Protein AF-A0A2U3KVZ5-F1 (afdb_monomer_lite)

Structure (mmCIF, N/CA/C/O backbone):
data_AF-A0A2U3KVZ5-F1
#
_entry.id   AF-A0A2U3KVZ5-F1
#
loop_
_atom_site.group_PDB
_atom_site.id
_atom_site.type_symbol
_atom_site.label_atom_id
_atom_site.label_alt_id
_atom_site.label_comp_id
_atom_site.label_asym_id
_atom_site.label_entity_id
_atom_site.label_seq_id
_atom_site.pdbx_PDB_ins_code
_atom_site.Cartn_x
_atom_site.Cartn_y
_atom_site.Cartn_z
_atom_site.occupancy
_atom_site.B_iso_or_equiv
_atom_site.auth_seq_id
_atom_site.auth_comp_id
_atom_site.auth_asym_id
_atom_site.auth_atom_id
_atom_site.pdbx_PDB_model_num
ATOM 1 N N . MET A 1 1 ? -54.311 18.550 -17.513 1.00 62.31 1 MET A N 1
ATOM 2 C CA . MET A 1 1 ? -53.358 18.047 -16.488 1.00 62.31 1 MET A CA 1
ATOM 3 C C . MET A 1 1 ? -52.092 17.436 -17.085 1.00 62.31 1 MET A C 1
ATOM 5 O O . MET A 1 1 ? -51.021 17.667 -16.542 1.00 62.31 1 MET A O 1
ATOM 9 N N . THR A 1 2 ? -52.179 16.728 -18.211 1.00 74.38 2 THR A N 1
ATOM 10 C CA . THR A 1 2 ? -51.053 16.055 -18.888 1.00 74.38 2 THR A CA 1
ATOM 11 C C . THR A 1 2 ? -49.909 16.985 -19.322 1.00 74.38 2 THR A C 1
ATOM 13 O O . THR A 1 2 ? -48.750 16.636 -19.134 1.00 74.38 2 THR A O 1
ATOM 16 N N . GLN A 1 3 ? -50.198 18.202 -19.801 1.00 73.88 3 GLN A N 1
ATOM 17 C CA . GLN A 1 3 ? -49.157 19.173 -20.194 1.00 73.88 3 GLN A CA 1
ATOM 18 C C . GLN A 1 3 ? -48.267 19.643 -19.031 1.00 73.88 3 GLN A C 1
ATOM 20 O O . GLN A 1 3 ? -47.069 19.835 -19.217 1.00 73.88 3 GLN A O 1
ATOM 25 N N . ARG A 1 4 ? -48.824 19.805 -17.822 1.00 80.81 4 ARG A N 1
ATOM 26 C CA . ARG A 1 4 ? -48.052 20.237 -16.641 1.00 80.81 4 ARG A CA 1
ATOM 27 C C . ARG A 1 4 ? -47.124 19.129 -16.142 1.00 80.81 4 ARG A C 1
ATOM 29 O O . ARG A 1 4 ? -45.992 19.405 -15.770 1.00 80.81 4 ARG A O 1
ATOM 36 N N . LEU A 1 5 ? -47.584 17.880 -16.215 1.00 80.19 5 LEU A N 1
ATOM 37 C CA . LEU A 1 5 ? -46.776 16.692 -15.931 1.00 80.19 5 LEU A CA 1
ATOM 38 C C . LEU A 1 5 ? -45.605 16.551 -16.910 1.00 80.19 5 LEU A C 1
ATOM 40 O O . LEU A 1 5 ? -44.480 16.334 -16.474 1.00 80.19 5 LEU A O 1
ATOM 44 N N . PHE A 1 6 ? -45.847 16.752 -18.209 1.00 83.62 6 PHE A N 1
ATOM 45 C CA . PHE A 1 6 ? -44.787 16.739 -19.222 1.00 83.62 6 PHE A CA 1
ATOM 46 C C . PHE A 1 6 ? -43.748 17.843 -19.003 1.00 83.62 6 PHE A C 1
ATOM 48 O O . PHE A 1 6 ? -42.551 17.583 -19.099 1.00 83.62 6 PHE A O 1
ATOM 55 N N . ALA A 1 7 ? -44.189 19.055 -18.658 1.00 83.12 7 ALA A N 1
ATOM 56 C CA . ALA A 1 7 ? -43.283 20.157 -18.351 1.00 83.12 7 ALA A CA 1
ATOM 57 C C . ALA A 1 7 ? -42.427 19.865 -17.105 1.00 83.12 7 ALA A C 1
ATOM 59 O O . ALA A 1 7 ? -41.214 20.057 -17.140 1.00 83.12 7 ALA A O 1
ATOM 60 N N . CYS A 1 8 ? -43.024 19.331 -16.032 1.00 83.12 8 CYS A N 1
ATOM 61 C CA . CYS A 1 8 ? -42.275 18.913 -14.845 1.00 83.12 8 CYS A CA 1
ATOM 62 C C . CYS A 1 8 ? -41.257 17.811 -15.162 1.00 83.12 8 CYS A C 1
ATOM 64 O O . CYS A 1 8 ? -40.119 17.892 -14.707 1.00 83.12 8 CYS A O 1
ATOM 66 N N . LEU A 1 9 ? -41.635 16.813 -15.966 1.00 81.69 9 LEU A N 1
ATOM 67 C CA . LEU A 1 9 ? -40.744 15.717 -16.346 1.00 81.69 9 LEU A CA 1
ATOM 68 C C . LEU A 1 9 ? -39.548 16.214 -17.179 1.00 81.69 9 LEU A C 1
ATOM 70 O O . LEU A 1 9 ? -38.423 15.788 -16.939 1.00 81.69 9 LEU A O 1
ATOM 74 N N . LEU A 1 10 ? -39.768 17.159 -18.101 1.00 82.50 10 LEU A N 1
ATOM 75 C CA . LEU A 1 10 ? -38.701 17.774 -18.903 1.00 82.50 10 LEU A CA 1
ATOM 76 C C . LEU A 1 10 ? -37.719 18.586 -18.044 1.00 82.50 10 LEU A C 1
ATOM 78 O O . LEU A 1 10 ? -36.509 18.479 -18.238 1.00 82.50 10 LEU A O 1
ATOM 82 N N . VAL A 1 11 ? -38.217 19.340 -17.057 1.00 82.06 11 VAL A N 1
ATOM 83 C CA . VAL A 1 11 ? -37.366 20.080 -16.107 1.00 82.06 11 VAL A CA 1
ATOM 84 C C . VAL A 1 11 ? -36.552 19.115 -15.238 1.00 82.06 11 VAL A C 1
ATOM 86 O O . VAL A 1 11 ? -35.340 19.280 -15.116 1.00 82.06 11 VAL A O 1
ATOM 89 N N . LEU A 1 12 ? -37.168 18.054 -14.711 1.00 77.19 12 LEU A N 1
ATOM 90 C CA . LEU A 1 12 ? -36.473 17.014 -13.940 1.00 77.19 12 LEU A CA 1
ATOM 91 C C . LEU A 1 12 ? -35.396 16.291 -14.764 1.00 77.19 12 LEU A C 1
ATOM 93 O O . LEU A 1 12 ? -34.320 15.998 -14.245 1.00 77.19 12 LEU A O 1
ATOM 97 N N . SER A 1 13 ? -35.649 16.053 -16.054 1.00 74.94 13 SER A N 1
ATOM 98 C CA . SER A 1 13 ? -34.690 15.390 -16.943 1.00 74.94 13 SER A CA 1
ATOM 99 C C . SER A 1 13 ? -33.430 16.231 -17.187 1.00 74.94 13 SER A C 1
ATOM 101 O O . SER A 1 13 ? -32.349 15.671 -17.358 1.00 74.94 13 SER A O 1
ATOM 103 N N . SER A 1 14 ? -33.537 17.565 -17.147 1.00 70.31 14 SER A N 1
ATOM 104 C CA . SER A 1 14 ? -32.385 18.467 -17.306 1.00 70.31 14 SER A CA 1
ATOM 105 C C . SER A 1 14 ? -31.421 18.447 -16.109 1.00 70.31 14 SER A C 1
ATOM 107 O O . SER A 1 14 ? -30.218 18.636 -16.284 1.00 70.31 14 SER A O 1
ATOM 109 N N . CYS A 1 15 ? -31.909 18.105 -14.910 1.00 67.31 15 CYS A N 1
ATOM 110 C CA . CYS A 1 15 ? -31.081 17.955 -13.710 1.00 67.31 15 CYS A CA 1
ATOM 111 C C . CYS A 1 15 ? -30.159 16.719 -13.759 1.00 67.31 15 CYS A C 1
ATOM 113 O O . CYS A 1 15 ? -29.135 16.694 -13.079 1.00 67.31 15 CYS A O 1
ATOM 115 N N . ILE A 1 16 ? -30.477 15.703 -14.573 1.00 65.69 16 ILE A N 1
ATOM 116 C CA . ILE A 1 16 ? -29.668 14.474 -14.703 1.00 65.69 16 ILE A CA 1
ATOM 117 C C . ILE A 1 16 ? -28.387 14.739 -15.512 1.00 65.69 16 ILE A C 1
ATOM 119 O O . ILE A 1 16 ? -27.340 14.160 -15.231 1.00 65.69 16 ILE A O 1
ATOM 123 N N . CYS A 1 17 ? -28.425 15.665 -16.473 1.00 61.81 17 CYS A N 1
ATOM 124 C CA . CYS A 1 17 ? -27.265 16.021 -17.297 1.00 61.81 17 CYS A CA 1
ATOM 125 C C . CYS A 1 17 ? -26.226 16.893 -16.566 1.00 61.81 17 CYS A C 1
ATOM 127 O O . CYS A 1 17 ? -25.140 17.112 -17.096 1.00 61.81 17 CYS A O 1
ATOM 129 N N . ALA A 1 18 ? -26.533 17.362 -15.353 1.00 63.78 18 ALA A N 1
ATOM 130 C CA . ALA A 1 18 ? -25.622 18.129 -14.505 1.00 63.78 18 ALA A CA 1
ATOM 131 C C . ALA A 1 18 ? -24.816 17.252 -13.526 1.00 63.78 18 ALA A C 1
ATOM 133 O O . ALA A 1 18 ? -24.179 17.776 -12.611 1.00 63.78 18 ALA A O 1
ATOM 134 N N . GLN A 1 19 ? -24.830 15.923 -13.691 1.00 67.81 19 GLN A N 1
ATOM 135 C CA . GLN A 1 19 ? -23.968 15.038 -12.911 1.00 67.81 19 GLN A CA 1
ATOM 136 C C . GLN A 1 19 ? -22.500 15.394 -13.176 1.00 67.81 19 GLN A C 1
ATOM 138 O O . GLN A 1 19 ? -21.972 15.183 -14.268 1.00 67.81 19 GLN A O 1
ATOM 143 N N . HIS A 1 20 ? -21.846 15.968 -12.166 1.00 63.62 20 HIS A N 1
ATOM 144 C CA . HIS A 1 20 ? -20.415 16.244 -12.181 1.00 63.62 20 HIS A CA 1
ATOM 145 C C . HIS A 1 20 ? -19.669 14.949 -12.523 1.00 63.62 20 HIS A C 1
ATOM 147 O O . HIS A 1 20 ? -19.820 13.947 -11.821 1.00 63.62 20 HIS A O 1
ATOM 153 N N . ARG A 1 21 ? -18.889 14.945 -13.614 1.00 59.88 21 ARG A N 1
ATOM 154 C CA . ARG A 1 21 ? -18.043 13.794 -13.943 1.00 59.88 21 ARG A CA 1
ATOM 155 C C . ARG A 1 21 ? -17.101 13.558 -12.771 1.00 59.88 21 ARG A C 1
ATOM 157 O O . ARG A 1 21 ? -16.255 14.398 -12.485 1.00 59.88 21 ARG A O 1
ATOM 164 N N . VAL A 1 22 ? -17.260 12.414 -12.111 1.00 60.25 22 VAL A N 1
ATOM 165 C CA . VAL A 1 22 ? -16.329 11.959 -11.082 1.00 60.25 22 VAL A CA 1
ATOM 166 C C . VAL A 1 22 ? -14.958 11.843 -11.738 1.00 60.25 22 VAL A C 1
ATOM 168 O O . VAL A 1 22 ? -14.825 11.215 -12.791 1.00 60.25 22 VAL A O 1
ATOM 171 N N . ASP A 1 23 ? -13.957 12.488 -11.142 1.00 60.22 23 ASP A N 1
ATOM 172 C CA . ASP A 1 23 ? -12.580 12.398 -11.611 1.00 60.22 23 ASP A CA 1
ATOM 173 C C . ASP A 1 23 ? -12.194 10.919 -11.766 1.00 60.22 23 ASP A C 1
ATOM 175 O O . ASP A 1 23 ? -12.410 10.111 -10.863 1.00 60.22 23 ASP A O 1
ATOM 179 N N . SER A 1 24 ? -11.614 10.550 -12.908 1.00 54.16 24 SER A N 1
ATOM 180 C CA . SER A 1 24 ? -11.102 9.198 -13.150 1.00 54.16 24 SER A CA 1
ATOM 181 C C . SER A 1 24 ? -10.089 8.740 -12.094 1.00 54.16 24 SER A C 1
ATOM 183 O O . SER A 1 24 ? -9.920 7.546 -11.873 1.00 54.16 24 SER A O 1
ATOM 185 N N . GLN A 1 25 ? -9.460 9.674 -11.378 1.00 51.06 25 GLN A N 1
ATOM 186 C CA . GLN A 1 25 ? -8.591 9.376 -10.241 1.00 51.06 25 GLN A CA 1
ATOM 187 C C . GLN A 1 25 ? -9.350 8.806 -9.028 1.00 51.06 25 GLN A C 1
ATOM 189 O O . GLN A 1 25 ? -8.735 8.170 -8.169 1.00 51.06 25 GLN A O 1
ATOM 194 N N . ASN A 1 26 ? -10.675 8.969 -8.971 1.00 59.31 26 ASN A N 1
ATOM 195 C CA . ASN A 1 26 ? -11.568 8.289 -8.029 1.00 59.31 26 ASN A CA 1
ATOM 196 C C . ASN A 1 26 ? -12.096 6.937 -8.555 1.00 59.31 26 ASN A C 1
ATOM 198 O O . ASN A 1 26 ? -12.828 6.271 -7.831 1.00 59.31 26 ASN A O 1
ATOM 202 N N . LEU A 1 27 ? -11.735 6.501 -9.775 1.00 71.31 27 LEU A N 1
ATOM 203 C CA . LEU A 1 27 ? -12.053 5.148 -10.271 1.00 71.31 27 LEU A CA 1
ATOM 204 C C . LEU A 1 27 ? -11.051 4.091 -9.800 1.00 71.31 27 LEU A C 1
ATOM 206 O O . LEU A 1 27 ? -11.375 2.904 -9.777 1.00 71.31 27 LEU A O 1
ATOM 210 N N . TYR A 1 28 ? -9.824 4.501 -9.478 1.00 88.19 28 TYR A N 1
ATOM 211 C CA . TYR A 1 28 ? -8.769 3.563 -9.121 1.00 88.19 28 TYR A CA 1
ATOM 212 C C . TYR A 1 28 ? -9.074 2.856 -7.809 1.00 88.19 28 TYR A C 1
ATOM 214 O O . TYR A 1 28 ? -9.569 3.454 -6.853 1.00 88.19 28 TYR A O 1
ATOM 222 N N . GLN A 1 29 ? -8.730 1.576 -7.770 1.00 92.06 29 GLN A N 1
ATOM 223 C CA . GLN A 1 29 ? -8.823 0.767 -6.573 1.00 92.06 29 GLN A CA 1
ATOM 224 C C . GLN A 1 29 ? -7.718 1.187 -5.613 1.00 92.06 29 GLN A C 1
ATOM 226 O O . GLN A 1 29 ? -6.559 1.350 -6.009 1.00 92.06 29 GLN A O 1
ATOM 231 N N . ARG A 1 30 ? -8.090 1.381 -4.348 1.00 93.81 30 ARG A N 1
ATOM 232 C CA . ARG A 1 30 ? -7.172 1.844 -3.312 1.00 93.81 30 ARG A CA 1
ATOM 233 C C . ARG A 1 30 ? -7.307 0.987 -2.074 1.00 93.81 30 ARG A C 1
ATOM 235 O O . ARG A 1 30 ? -8.415 0.786 -1.574 1.00 93.81 30 ARG A O 1
ATOM 242 N N . ILE A 1 31 ? -6.174 0.521 -1.575 1.00 95.75 31 ILE A N 1
ATOM 243 C CA . ILE A 1 31 ? -6.109 -0.220 -0.322 1.00 95.75 31 ILE A CA 1
ATOM 244 C C . ILE A 1 31 ? -5.165 0.472 0.649 1.00 95.75 31 ILE A C 1
ATOM 246 O O . ILE A 1 31 ? -4.198 1.110 0.235 1.00 95.75 31 ILE A O 1
ATOM 250 N N . ILE A 1 32 ? -5.457 0.333 1.934 1.00 95.38 32 ILE A N 1
ATOM 251 C CA . ILE A 1 32 ? -4.654 0.830 3.041 1.00 95.38 32 ILE A CA 1
ATOM 252 C C . ILE A 1 32 ? -4.199 -0.375 3.861 1.00 95.38 32 ILE A C 1
ATOM 254 O O . ILE A 1 32 ? -5.007 -1.238 4.205 1.00 95.38 32 ILE A O 1
ATOM 258 N N . CYS A 1 33 ? -2.910 -0.443 4.171 1.00 94.69 33 CYS A N 1
ATOM 259 C CA . CYS A 1 33 ? -2.339 -1.489 5.016 1.00 94.69 33 CYS A CA 1
ATOM 260 C C . CYS A 1 33 ? -1.059 -1.004 5.699 1.00 94.69 33 CYS A C 1
ATOM 262 O O . CYS A 1 33 ? -0.383 -0.099 5.204 1.00 94.69 33 CYS A O 1
ATOM 264 N N . VAL A 1 34 ? -0.713 -1.639 6.818 1.00 93.00 34 VAL A N 1
ATOM 265 C CA . VAL A 1 34 ? 0.605 -1.499 7.445 1.00 93.00 34 VAL A CA 1
ATOM 266 C C . VAL A 1 34 ? 1.483 -2.636 6.943 1.00 93.00 34 VAL A C 1
ATOM 268 O O . VAL A 1 34 ? 1.086 -3.798 7.009 1.00 93.00 34 VAL A O 1
ATOM 271 N N . VAL A 1 35 ? 2.649 -2.305 6.396 1.00 94.75 35 VAL A N 1
ATOM 272 C CA . VAL A 1 35 ? 3.579 -3.281 5.808 1.00 94.75 35 VAL A CA 1
ATOM 273 C C . VAL A 1 35 ? 5.003 -2.995 6.276 1.00 94.75 35 VAL A C 1
ATOM 275 O O . VAL A 1 35 ? 5.320 -1.841 6.588 1.00 94.75 35 VAL A O 1
ATOM 278 N N . PRO A 1 36 ? 5.882 -4.007 6.317 1.00 95.06 36 PRO A N 1
ATOM 279 C CA . PRO A 1 36 ? 7.274 -3.780 6.652 1.00 95.06 36 PRO A CA 1
ATOM 280 C C . PRO A 1 36 ? 7.984 -2.983 5.553 1.00 95.06 36 PRO A C 1
ATOM 282 O O . PRO A 1 36 ? 7.675 -3.073 4.356 1.00 95.06 36 PRO A O 1
ATOM 285 N N . MET A 1 37 ? 8.972 -2.209 5.981 1.00 96.25 37 MET A N 1
ATOM 286 C CA . MET A 1 37 ? 9.968 -1.590 5.125 1.00 96.25 37 MET A CA 1
ATOM 287 C C . MET A 1 37 ? 11.016 -2.642 4.764 1.00 96.25 37 MET A C 1
ATOM 289 O O . MET A 1 37 ? 11.572 -3.314 5.628 1.00 96.25 37 MET A O 1
ATOM 293 N N . VAL A 1 38 ? 11.298 -2.774 3.475 1.00 96.50 38 VAL A N 1
ATOM 294 C CA . VAL A 1 38 ? 12.274 -3.708 2.909 1.00 96.50 38 VAL A CA 1
ATOM 295 C C . VAL A 1 38 ? 13.316 -2.952 2.095 1.00 96.50 38 VAL A C 1
ATOM 297 O O . VAL A 1 38 ? 13.137 -1.775 1.781 1.00 96.50 38 VAL A O 1
ATOM 300 N N . GLY A 1 39 ? 14.377 -3.654 1.712 1.00 95.88 39 GLY A N 1
ATOM 301 C CA . GLY A 1 39 ? 15.482 -3.109 0.934 1.00 95.88 39 GLY A CA 1
ATOM 302 C C . GLY A 1 39 ? 16.631 -2.612 1.810 1.00 95.88 39 GLY A C 1
ATOM 303 O O . GLY A 1 39 ? 16.446 -2.176 2.947 1.00 95.88 39 GLY A O 1
ATOM 304 N N . SER A 1 40 ? 17.837 -2.698 1.265 1.00 94.50 40 SER A N 1
ATOM 305 C CA . SER A 1 40 ? 19.105 -2.354 1.917 1.00 94.50 40 SER A CA 1
ATOM 306 C C . SER A 1 40 ? 19.398 -0.851 1.962 1.00 94.50 40 SER A C 1
ATOM 308 O O . SER A 1 40 ? 20.306 -0.428 2.673 1.00 94.50 40 SER A O 1
ATOM 310 N N . GLY A 1 41 ? 18.650 -0.033 1.215 1.00 93.56 41 GLY A N 1
ATOM 311 C CA . GLY A 1 41 ? 18.898 1.408 1.098 1.00 93.56 41 GLY A CA 1
ATOM 312 C C . GLY A 1 41 ? 19.973 1.771 0.070 1.00 93.56 41 GLY A C 1
ATOM 313 O O . GLY A 1 41 ? 20.396 2.923 0.010 1.00 93.56 41 GLY A O 1
ATOM 314 N N . THR A 1 42 ? 20.412 0.814 -0.749 1.00 95.38 42 THR A N 1
ATOM 315 C CA . THR A 1 42 ? 21.366 1.059 -1.839 1.00 95.38 42 THR A CA 1
ATOM 316 C C . THR A 1 42 ? 20.646 1.544 -3.103 1.00 95.38 42 THR A C 1
ATOM 318 O O . THR A 1 42 ? 19.444 1.322 -3.244 1.00 95.38 42 THR A O 1
ATOM 321 N N . PRO A 1 43 ? 21.338 2.166 -4.078 1.00 91.94 43 PRO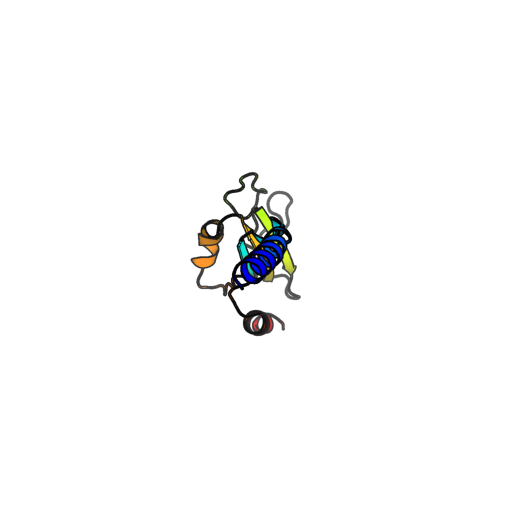 A N 1
ATOM 322 C CA . PRO A 1 43 ? 20.692 2.603 -5.320 1.00 91.94 43 PRO A CA 1
ATOM 323 C C . PRO A 1 43 ? 20.020 1.471 -6.113 1.00 91.94 43 PRO A C 1
ATOM 325 O O . PRO A 1 43 ? 19.012 1.696 -6.777 1.00 91.94 43 PRO A O 1
ATOM 328 N N . SER A 1 44 ? 20.564 0.253 -6.045 1.00 93.44 44 SER A N 1
ATOM 329 C CA . SER A 1 44 ? 19.987 -0.936 -6.684 1.00 93.44 44 SER A CA 1
ATOM 330 C C . SER A 1 44 ? 18.843 -1.566 -5.884 1.00 93.44 44 SER A C 1
ATOM 332 O O . SER A 1 44 ? 18.029 -2.290 -6.457 1.00 93.44 44 SER A O 1
ATOM 334 N N . ASP A 1 45 ? 18.775 -1.298 -4.579 1.00 94.44 45 ASP A N 1
ATOM 335 C CA . ASP A 1 45 ? 17.803 -1.869 -3.647 1.00 94.44 45 ASP A CA 1
ATOM 336 C C . ASP A 1 45 ? 17.423 -0.838 -2.560 1.00 94.44 45 ASP A C 1
ATOM 338 O O . ASP A 1 45 ? 17.907 -0.890 -1.422 1.00 94.44 45 ASP A O 1
ATOM 342 N N . PRO A 1 46 ? 16.609 0.168 -2.925 1.00 94.94 46 PRO A N 1
ATOM 343 C CA . PRO A 1 46 ? 16.253 1.263 -2.041 1.00 94.94 46 PRO A CA 1
ATOM 344 C C . PRO A 1 46 ? 15.300 0.791 -0.948 1.00 94.94 46 PRO A C 1
ATOM 346 O O . PRO A 1 46 ? 14.487 -0.115 -1.145 1.00 94.94 46 PRO A O 1
ATOM 349 N N . LYS A 1 47 ? 15.351 1.474 0.196 1.00 95.81 47 LYS A N 1
ATOM 350 C CA . LYS A 1 47 ? 14.423 1.218 1.293 1.00 95.81 47 LYS A CA 1
ATOM 351 C C . LYS A 1 47 ? 13.013 1.658 0.887 1.00 95.81 47 LYS A C 1
ATOM 353 O O . LYS A 1 47 ? 12.809 2.808 0.500 1.00 95.81 47 LYS A O 1
ATOM 358 N N . ARG A 1 48 ? 12.044 0.746 0.952 1.00 95.38 48 ARG A N 1
ATOM 359 C CA . ARG A 1 48 ? 10.667 0.949 0.469 1.00 95.38 48 ARG A CA 1
ATOM 360 C C . ARG A 1 48 ? 9.678 0.033 1.193 1.00 95.38 48 ARG A C 1
ATOM 362 O O . ARG A 1 48 ? 10.098 -0.984 1.733 1.00 95.38 48 ARG A O 1
ATOM 369 N N . PRO A 1 49 ? 8.368 0.307 1.151 1.00 96.62 49 PRO A N 1
ATOM 370 C CA . PRO A 1 49 ? 7.374 -0.668 1.592 1.00 96.62 49 PRO A CA 1
ATOM 371 C C . PRO A 1 49 ? 7.452 -1.984 0.798 1.00 96.62 49 PRO A C 1
ATOM 373 O O . PRO A 1 49 ? 7.668 -1.955 -0.416 1.00 96.62 49 PRO A O 1
ATOM 376 N N . GLN A 1 50 ? 7.227 -3.130 1.452 1.00 96.25 50 GLN A N 1
ATOM 377 C CA . GLN A 1 50 ? 7.378 -4.481 0.875 1.00 96.25 50 G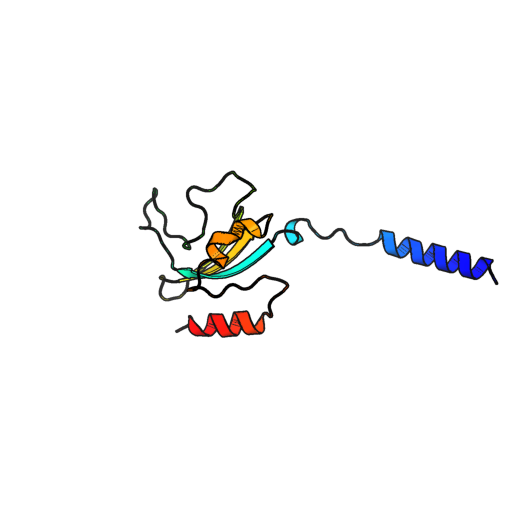LN A CA 1
ATOM 378 C C . GLN A 1 50 ? 6.765 -4.653 -0.525 1.00 96.25 50 GLN A C 1
ATOM 380 O O . GLN A 1 50 ? 7.416 -5.178 -1.432 1.00 96.25 50 GLN A O 1
ATOM 385 N N . TYR A 1 51 ? 5.540 -4.159 -0.714 1.00 96.12 51 TYR A N 1
ATOM 386 C CA . TYR A 1 51 ? 4.772 -4.305 -1.955 1.00 96.12 51 TYR A CA 1
ATOM 387 C C . TYR A 1 51 ? 4.891 -3.116 -2.916 1.00 96.12 51 TYR A C 1
ATOM 389 O O . TYR A 1 51 ? 4.274 -3.120 -3.980 1.00 96.12 51 TYR A O 1
ATOM 397 N N . ALA A 1 52 ? 5.687 -2.098 -2.578 1.00 95.00 52 ALA A N 1
ATOM 398 C CA . ALA A 1 52 ? 5.957 -1.002 -3.499 1.00 95.00 52 ALA A CA 1
ATOM 399 C C . ALA A 1 52 ? 6.740 -1.526 -4.720 1.00 95.00 52 ALA A C 1
ATOM 401 O O . ALA A 1 52 ? 7.743 -2.215 -4.534 1.00 95.00 52 ALA A O 1
ATOM 402 N N . PRO A 1 53 ? 6.325 -1.219 -5.959 1.00 92.44 53 PRO A N 1
ATOM 403 C CA . PRO A 1 53 ? 6.961 -1.765 -7.153 1.00 92.44 53 PRO A CA 1
ATOM 404 C C . PRO A 1 53 ? 8.427 -1.323 -7.263 1.00 92.44 53 PRO A C 1
ATOM 406 O O . PRO A 1 53 ? 8.725 -0.128 -7.276 1.00 92.44 53 PRO A O 1
ATOM 409 N N . TRP A 1 54 ? 9.338 -2.293 -7.378 1.00 90.69 54 TRP A N 1
ATOM 410 C CA . TRP A 1 54 ? 10.750 -2.059 -7.672 1.00 90.69 54 TRP A CA 1
ATOM 411 C C . TRP A 1 54 ? 11.309 -3.153 -8.599 1.00 90.69 54 TRP A C 1
ATOM 413 O O . TRP A 1 54 ? 11.149 -4.333 -8.281 1.00 90.69 54 TRP A O 1
ATOM 423 N N . PRO A 1 55 ? 11.971 -2.795 -9.715 1.00 90.56 55 PRO A N 1
ATOM 424 C CA . PRO A 1 55 ? 12.086 -1.438 -10.257 1.00 90.56 55 PRO A CA 1
ATOM 425 C C . PRO A 1 55 ? 10.700 -0.839 -10.582 1.00 90.56 55 PRO A C 1
ATOM 427 O O . PRO A 1 55 ? 9.723 -1.588 -10.678 1.00 90.56 55 PRO A O 1
ATOM 430 N N . PRO A 1 56 ? 10.574 0.494 -10.727 1.00 84.75 56 PRO A N 1
ATOM 431 C CA . PRO A 1 56 ? 9.295 1.123 -11.039 1.00 84.75 56 PRO A CA 1
ATOM 432 C C . PRO A 1 56 ? 8.657 0.477 -12.275 1.00 84.75 56 PRO A C 1
ATOM 434 O O . PRO A 1 56 ? 9.240 0.460 -13.363 1.00 84.75 56 PRO A O 1
ATOM 437 N N . SER A 1 57 ? 7.465 -0.092 -12.099 1.00 82.31 57 SER A N 1
ATOM 438 C CA . SER A 1 57 ? 6.752 -0.763 -13.183 1.00 82.31 57 SER A CA 1
ATOM 439 C C . SER A 1 57 ? 6.237 0.264 -14.189 1.00 82.31 57 SER A C 1
ATOM 441 O O . SER A 1 57 ? 5.619 1.258 -13.815 1.00 82.31 57 SER A O 1
ATOM 443 N N . ARG A 1 58 ? 6.436 -0.001 -15.485 1.00 83.94 58 ARG A N 1
ATOM 444 C CA . ARG A 1 58 ? 5.778 0.749 -16.573 1.00 83.94 58 ARG A CA 1
ATOM 445 C C . ARG A 1 58 ? 4.414 0.162 -16.951 1.00 83.94 58 ARG A C 1
ATOM 447 O O . ARG A 1 58 ? 3.703 0.735 -17.772 1.00 83.94 58 ARG A O 1
ATOM 454 N N . SER A 1 59 ? 4.061 -0.997 -16.392 1.00 85.69 59 SER A N 1
ATOM 455 C CA . SER A 1 59 ? 2.795 -1.670 -16.670 1.00 85.69 59 SER A CA 1
ATOM 456 C C . SER A 1 59 ? 1.663 -1.052 -15.859 1.00 85.69 59 SER A C 1
ATOM 458 O O . SER A 1 59 ? 1.785 -0.871 -14.649 1.00 85.69 59 SER A O 1
ATOM 460 N N . ARG A 1 60 ? 0.526 -0.806 -16.516 1.00 86.06 60 ARG A N 1
ATOM 461 C CA . ARG A 1 60 ? -0.697 -0.315 -15.861 1.00 86.06 60 ARG A CA 1
ATOM 462 C C . ARG A 1 60 ? -1.488 -1.414 -15.140 1.00 86.06 60 ARG A C 1
ATOM 464 O O . ARG A 1 60 ? -2.434 -1.090 -14.436 1.00 86.06 60 ARG A O 1
ATOM 471 N N . ALA A 1 61 ? -1.113 -2.684 -15.316 1.00 89.44 61 ALA A N 1
ATOM 472 C CA . ALA A 1 61 ? -1.818 -3.830 -14.733 1.00 89.44 61 ALA A CA 1
ATOM 473 C C . ALA A 1 61 ? -1.466 -4.090 -13.254 1.00 89.44 61 ALA A C 1
ATOM 475 O O . ALA A 1 61 ? -2.148 -4.862 -12.589 1.00 89.44 61 ALA A O 1
ATOM 476 N N . GLY A 1 62 ? -0.381 -3.495 -12.750 1.00 92.69 62 GLY A N 1
ATOM 477 C CA . GLY A 1 62 ? 0.064 -3.651 -11.364 1.00 92.69 62 GLY A CA 1
ATOM 478 C C . GLY A 1 62 ? -0.312 -2.466 -10.477 1.00 92.69 62 GLY A C 1
ATOM 479 O O . GLY A 1 62 ? -1.144 -1.630 -10.825 1.00 92.69 62 GLY A O 1
ATOM 480 N N . ILE A 1 63 ? 0.358 -2.373 -9.330 1.00 94.69 63 ILE A N 1
ATOM 481 C CA . ILE A 1 63 ? 0.330 -1.178 -8.483 1.00 94.69 63 ILE A CA 1
ATOM 482 C C . ILE A 1 63 ? 0.995 -0.036 -9.259 1.00 94.69 63 ILE A C 1
ATOM 484 O O . ILE A 1 63 ? 2.168 -0.131 -9.621 1.00 94.69 63 ILE A O 1
ATOM 488 N N . ILE A 1 64 ? 0.237 1.028 -9.529 1.00 93.12 64 ILE A N 1
ATOM 489 C CA . ILE A 1 64 ? 0.678 2.160 -10.361 1.00 93.12 64 ILE A CA 1
ATOM 490 C C . ILE A 1 64 ? 1.160 3.350 -9.533 1.00 93.12 64 ILE A C 1
ATOM 492 O O . ILE A 1 64 ? 1.900 4.189 -10.039 1.00 93.12 64 ILE A O 1
ATOM 496 N N . ALA A 1 65 ? 0.737 3.436 -8.274 1.00 92.25 65 ALA A N 1
ATOM 497 C CA . ALA A 1 65 ? 1.169 4.470 -7.348 1.00 92.25 65 ALA A CA 1
ATOM 498 C C . ALA A 1 65 ? 1.033 3.986 -5.903 1.00 92.25 65 ALA A C 1
ATOM 500 O O . ALA A 1 65 ? 0.246 3.086 -5.598 1.00 92.25 65 ALA A O 1
ATOM 501 N N . PHE A 1 66 ? 1.804 4.606 -5.018 1.00 94.56 66 PHE A N 1
ATOM 502 C CA . PHE A 1 66 ? 1.676 4.430 -3.582 1.00 94.56 66 PHE A CA 1
ATOM 503 C C . PHE A 1 66 ? 2.091 5.708 -2.857 1.00 94.56 66 PHE A C 1
ATOM 505 O O . PHE A 1 66 ? 2.944 6.455 -3.339 1.00 94.56 66 PHE A O 1
ATOM 512 N N . SER A 1 67 ? 1.509 5.941 -1.690 1.00 95.25 67 SER A N 1
ATOM 513 C CA . SER A 1 67 ? 1.983 6.918 -0.712 1.00 95.25 67 SER A CA 1
ATOM 514 C C . SER A 1 67 ? 2.174 6.201 0.616 1.00 95.25 67 SER A C 1
ATOM 516 O O . SER A 1 67 ? 1.444 5.258 0.925 1.00 95.25 67 SER A O 1
ATOM 518 N N . HIS A 1 68 ? 3.185 6.596 1.386 1.00 95.38 68 HIS A N 1
ATOM 519 C CA . HIS A 1 68 ? 3.437 5.967 2.674 1.00 95.38 68 HIS A CA 1
ATOM 520 C C . HIS A 1 68 ? 3.917 6.962 3.718 1.00 95.38 68 HIS A C 1
ATOM 522 O O . HIS A 1 68 ? 4.579 7.946 3.392 1.00 95.38 68 HIS A O 1
ATOM 528 N N . GLN A 1 69 ? 3.602 6.648 4.970 1.00 93.38 69 GLN A N 1
ATOM 529 C CA . GLN A 1 69 ? 4.162 7.275 6.155 1.00 93.38 69 GLN A CA 1
ATOM 530 C C . GLN A 1 69 ? 4.910 6.195 6.933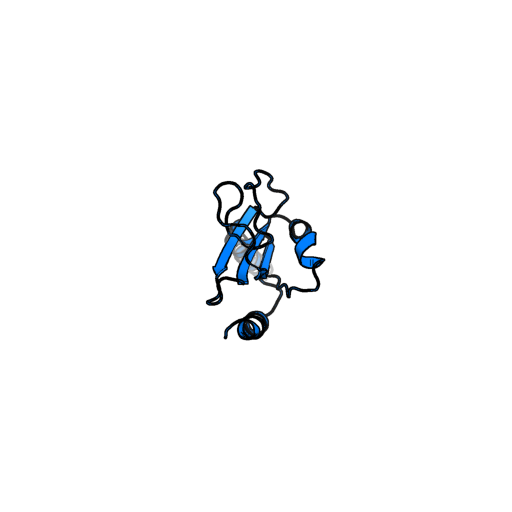 1.00 93.38 69 GLN A C 1
ATOM 532 O O . GLN A 1 69 ? 4.320 5.187 7.327 1.00 93.38 69 GLN A O 1
ATOM 537 N N . VAL A 1 70 ? 6.213 6.389 7.120 1.00 92.62 70 VAL A N 1
ATOM 538 C CA . VAL A 1 70 ? 7.047 5.474 7.907 1.00 92.62 70 VAL A CA 1
ATOM 539 C C . VAL A 1 70 ? 6.727 5.670 9.391 1.00 92.62 70 VAL A C 1
ATOM 541 O O . VAL A 1 70 ? 6.499 6.802 9.822 1.00 92.62 70 VAL A O 1
ATOM 544 N N . SER A 1 71 ? 6.675 4.570 10.140 1.00 88.12 71 SER A N 1
ATOM 545 C CA . SER A 1 71 ? 6.549 4.578 11.600 1.00 88.12 71 SER A CA 1
ATOM 546 C C . SER A 1 71 ? 7.854 5.034 12.265 1.00 88.12 71 SER A C 1
ATOM 548 O O . SER A 1 71 ? 8.922 4.999 11.650 1.00 88.12 71 SER A O 1
ATOM 550 N N . ASP A 1 72 ? 7.787 5.426 13.535 1.00 87.12 72 ASP A N 1
ATOM 551 C CA . ASP A 1 72 ? 8.940 5.904 14.308 1.00 87.12 72 ASP A CA 1
ATOM 552 C C . ASP A 1 72 ? 10.026 4.825 14.483 1.00 87.12 72 ASP A C 1
ATOM 554 O O . ASP A 1 72 ? 11.209 5.142 14.608 1.00 87.12 72 ASP A O 1
ATOM 558 N N . ASP A 1 73 ? 9.651 3.540 14.423 1.00 86.31 73 ASP A N 1
ATOM 559 C CA . ASP A 1 73 ? 10.586 2.405 14.452 1.00 86.31 73 ASP A CA 1
ATOM 560 C C . ASP A 1 73 ? 11.435 2.277 13.168 1.00 86.31 73 ASP A C 1
ATOM 562 O O . ASP A 1 73 ? 12.444 1.562 13.130 1.00 86.31 73 ASP A O 1
ATOM 566 N N . GLY A 1 74 ? 11.024 2.946 12.087 1.00 88.56 74 GLY A N 1
ATOM 567 C CA . GLY A 1 74 ? 11.627 2.835 10.764 1.00 88.56 74 GLY A CA 1
ATOM 568 C C . GLY A 1 74 ? 11.521 1.445 10.119 1.00 88.56 74 GLY A C 1
ATOM 569 O O . GLY A 1 74 ? 12.128 1.239 9.060 1.00 88.56 74 GLY A O 1
ATOM 570 N N . GLN A 1 75 ? 10.810 0.497 10.738 1.00 90.81 75 GLN A N 1
ATOM 571 C CA . GLN A 1 75 ? 10.642 -0.888 10.286 1.00 90.81 75 GLN A CA 1
ATOM 572 C C . GLN A 1 75 ? 9.314 -1.100 9.570 1.00 90.81 75 GLN A C 1
ATOM 574 O O . GLN A 1 75 ? 9.233 -1.972 8.712 1.00 90.81 75 GLN A O 1
ATOM 579 N N . HIS A 1 76 ? 8.295 -0.298 9.875 1.00 91.44 76 HIS A N 1
ATOM 580 C CA . HIS A 1 76 ? 6.976 -0.399 9.258 1.00 91.44 76 HIS A CA 1
ATOM 581 C C . HIS A 1 76 ? 6.559 0.913 8.601 1.00 91.44 76 HIS A C 1
ATOM 583 O O . HIS A 1 76 ? 7.073 1.990 8.908 1.00 91.44 76 HIS A O 1
ATOM 589 N N . ALA A 1 77 ? 5.595 0.826 7.692 1.00 93.62 77 ALA A N 1
ATOM 590 C CA . ALA A 1 77 ? 4.932 1.989 7.133 1.00 93.62 77 ALA A CA 1
ATOM 591 C C . ALA A 1 77 ? 3.434 1.744 6.972 1.00 93.62 77 ALA A C 1
ATOM 593 O O . ALA A 1 77 ? 3.009 0.657 6.573 1.00 93.62 77 ALA A O 1
ATOM 594 N N . LEU A 1 78 ? 2.648 2.788 7.227 1.00 92.75 78 LEU A N 1
ATOM 595 C CA . LEU A 1 78 ? 1.276 2.881 6.749 1.00 92.75 78 LEU A CA 1
ATOM 596 C C . LEU A 1 78 ? 1.320 3.261 5.272 1.00 92.75 78 LEU A C 1
ATOM 598 O O . LEU A 1 78 ? 1.945 4.260 4.914 1.00 92.75 78 LEU A O 1
ATOM 602 N N . VAL A 1 79 ? 0.651 2.487 4.424 1.00 95.88 79 VAL A N 1
ATOM 603 C CA . VAL A 1 79 ? 0.723 2.659 2.971 1.00 95.88 79 VAL A CA 1
ATOM 604 C C . VAL A 1 79 ? -0.666 2.676 2.360 1.00 95.88 79 VAL A C 1
ATOM 606 O O . VAL A 1 79 ? -1.490 1.816 2.666 1.00 95.88 79 VAL A O 1
ATOM 609 N N . GLU A 1 80 ? -0.897 3.624 1.454 1.00 95.75 80 GLU A N 1
ATOM 610 C CA . GLU A 1 80 ? -2.002 3.591 0.498 1.00 95.75 80 GLU A CA 1
ATOM 611 C C . GLU A 1 80 ? -1.454 3.117 -0.854 1.00 95.75 80 GLU A C 1
ATOM 613 O O . GLU A 1 80 ? -0.626 3.794 -1.466 1.00 95.75 80 GLU A O 1
ATOM 618 N N . PHE A 1 81 ? -1.909 1.954 -1.326 1.00 96.38 81 PHE A N 1
ATOM 619 C CA . PHE A 1 81 ? -1.584 1.437 -2.657 1.00 96.38 81 PHE A CA 1
ATOM 620 C C . PHE A 1 81 ? -2.720 1.711 -3.637 1.00 96.38 81 PHE A C 1
ATOM 622 O O . PHE A 1 81 ? -3.893 1.586 -3.288 1.00 96.38 81 PHE A O 1
ATOM 629 N N . ILE A 1 82 ? -2.363 2.049 -4.877 1.00 94.31 82 ILE A N 1
ATOM 630 C CA . ILE A 1 82 ? -3.298 2.464 -5.924 1.00 94.31 82 ILE A CA 1
ATOM 631 C C . ILE A 1 82 ? -3.069 1.606 -7.172 1.00 94.31 82 ILE A C 1
ATOM 633 O O . ILE A 1 82 ? -1.938 1.470 -7.646 1.00 94.31 82 ILE A O 1
ATOM 637 N N . ALA A 1 83 ? -4.149 1.054 -7.722 1.00 94.12 83 ALA A N 1
ATOM 638 C CA . ALA A 1 83 ? -4.143 0.253 -8.944 1.00 94.12 83 ALA A CA 1
ATOM 639 C C . ALA A 1 83 ? -5.398 0.511 -9.788 1.00 94.12 83 ALA A C 1
ATOM 641 O O . ALA A 1 83 ? -6.414 0.987 -9.281 1.00 94.12 83 ALA A O 1
ATOM 642 N N . LEU A 1 84 ? -5.338 0.176 -11.081 1.00 91.62 84 LEU A N 1
ATOM 643 C CA . LEU A 1 84 ? -6.529 0.180 -11.938 1.00 91.62 84 LEU A CA 1
ATOM 644 C C . LEU A 1 84 ? -7.516 -0.906 -11.502 1.00 91.62 84 LEU A C 1
ATOM 646 O O . LEU A 1 84 ? -8.695 -0.631 -11.298 1.00 91.62 84 LEU A O 1
ATOM 650 N N . ASP A 1 85 ? -6.994 -2.116 -11.308 1.00 91.00 85 ASP A N 1
ATOM 651 C CA . ASP A 1 85 ? -7.775 -3.313 -11.037 1.00 91.00 85 ASP A CA 1
ATOM 652 C C . ASP A 1 85 ? -7.461 -3.881 -9.657 1.00 91.00 85 ASP A C 1
ATOM 654 O O . ASP A 1 85 ? -6.310 -3.942 -9.222 1.00 91.00 85 ASP A O 1
ATOM 658 N N . ARG A 1 86 ? -8.496 -4.387 -8.981 1.00 92.25 86 ARG A N 1
ATOM 659 C CA . ARG A 1 86 ? -8.373 -5.009 -7.655 1.00 92.25 86 ARG A CA 1
ATOM 660 C C . ARG A 1 86 ? -7.447 -6.230 -7.666 1.00 92.25 86 ARG A C 1
ATOM 662 O O . ARG A 1 86 ? -6.791 -6.516 -6.667 1.00 92.25 86 ARG A O 1
ATOM 669 N N . SER A 1 87 ? -7.378 -6.943 -8.789 1.00 93.75 87 SER A N 1
ATOM 670 C CA . SER A 1 87 ? -6.499 -8.104 -8.978 1.00 93.75 87 SER A CA 1
ATOM 671 C C . SER A 1 87 ? -5.013 -7.762 -8.835 1.00 93.75 87 SER A C 1
ATOM 673 O O . SER A 1 87 ? -4.234 -8.632 -8.449 1.00 93.75 87 SER A O 1
ATOM 675 N N . ALA A 1 88 ? -4.614 -6.502 -9.048 1.00 94.81 88 ALA A N 1
ATOM 676 C CA . ALA A 1 88 ? -3.240 -6.050 -8.834 1.00 94.81 88 ALA A CA 1
ATOM 677 C C . ALA A 1 88 ? -2.773 -6.225 -7.377 1.00 94.81 88 ALA A C 1
ATOM 679 O O . ALA A 1 88 ? -1.577 -6.327 -7.114 1.00 94.81 88 ALA A O 1
ATOM 680 N N . PHE A 1 89 ? -3.712 -6.298 -6.429 1.00 95.88 89 PHE A N 1
ATOM 681 C CA . PHE A 1 89 ? -3.435 -6.472 -5.005 1.00 95.88 89 PHE A CA 1
ATOM 682 C C . PHE A 1 89 ? -3.501 -7.932 -4.542 1.00 95.88 89 PHE A C 1
ATOM 684 O O . PHE A 1 89 ? -3.452 -8.188 -3.342 1.00 95.88 89 PHE A O 1
ATOM 691 N N . GLN A 1 90 ? -3.604 -8.910 -5.452 1.00 95.75 90 GLN A N 1
ATOM 692 C CA . GLN A 1 90 ? -3.794 -10.316 -5.077 1.00 95.75 90 GLN A CA 1
ATOM 693 C C . GLN A 1 90 ? -2.700 -10.835 -4.132 1.00 95.75 90 GLN A C 1
ATOM 695 O O . GLN A 1 90 ? -3.009 -11.558 -3.189 1.00 95.75 90 GLN A O 1
ATOM 700 N N . ALA A 1 91 ? -1.442 -10.436 -4.344 1.00 95.19 91 ALA A N 1
ATOM 701 C CA . ALA A 1 91 ? -0.339 -10.797 -3.453 1.00 95.19 91 ALA A CA 1
ATOM 702 C C . ALA A 1 91 ? -0.569 -10.286 -2.018 1.00 95.19 91 ALA A C 1
ATOM 704 O O . ALA A 1 91 ? -0.377 -11.034 -1.066 1.00 95.19 91 ALA A O 1
ATOM 705 N N . ILE A 1 92 ? -1.067 -9.055 -1.882 1.00 96.75 92 ILE A N 1
ATOM 706 C CA . ILE A 1 92 ? -1.355 -8.407 -0.598 1.00 96.75 92 ILE A CA 1
ATOM 707 C C . ILE A 1 92 ? -2.567 -9.072 0.073 1.00 96.75 92 ILE A C 1
ATOM 709 O O . ILE A 1 92 ? -2.531 -9.373 1.256 1.00 96.75 92 ILE A O 1
ATOM 713 N N . PHE A 1 93 ? -3.628 -9.388 -0.677 1.00 95.81 93 PHE A N 1
ATOM 714 C CA . PHE A 1 93 ? -4.796 -10.098 -0.130 1.00 95.81 93 PHE A CA 1
ATOM 715 C C . PHE A 1 93 ? -4.502 -11.551 0.285 1.00 95.81 93 PHE A C 1
ATOM 717 O O . PHE A 1 93 ? -5.195 -12.127 1.139 1.00 95.81 93 PHE A O 1
ATOM 724 N N . ASN A 1 94 ? -3.503 -12.168 -0.345 1.00 96.44 94 ASN A N 1
ATOM 725 C CA . ASN A 1 94 ? -3.067 -13.520 -0.021 1.00 96.44 94 ASN A CA 1
ATOM 726 C C . ASN A 1 94 ? -2.185 -13.559 1.232 1.00 96.44 94 ASN A C 1
ATOM 728 O O . ASN A 1 94 ? -2.175 -14.585 1.912 1.00 96.44 94 ASN A O 1
ATOM 732 N N . ASP A 1 95 ? -1.510 -12.461 1.569 1.00 95.81 95 ASP A N 1
ATOM 733 C CA . ASP A 1 95 ? -0.728 -12.345 2.793 1.00 95.81 95 ASP A CA 1
ATOM 734 C C . ASP A 1 95 ? -1.649 -12.200 4.015 1.00 95.81 95 ASP A C 1
ATOM 736 O O . ASP A 1 95 ? -2.409 -11.243 4.154 1.00 95.81 95 ASP A O 1
ATOM 740 N N . LYS A 1 96 ? -1.611 -13.197 4.904 1.00 93.38 96 LYS A N 1
ATOM 741 C CA . LYS A 1 96 ? -2.438 -13.239 6.121 1.00 93.38 96 LYS A CA 1
ATOM 74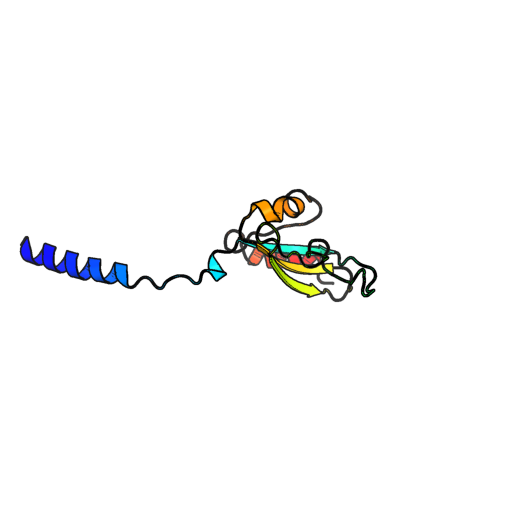2 C C . LYS A 1 96 ? -1.784 -12.565 7.320 1.00 93.38 96 LYS A C 1
ATOM 744 O O . LYS A 1 96 ? -2.435 -12.439 8.353 1.00 93.38 96 LYS A O 1
ATOM 749 N N . SER A 1 97 ? -0.527 -12.146 7.192 1.00 91.19 97 SER A N 1
ATOM 750 C CA . SER A 1 97 ? 0.194 -11.432 8.247 1.00 91.19 97 SER A CA 1
ATOM 751 C C . SER A 1 97 ? -0.163 -9.946 8.310 1.00 91.19 97 SER A C 1
ATOM 753 O O . SER A 1 97 ? 0.075 -9.302 9.329 1.00 91.19 97 SER A O 1
ATOM 755 N N . ILE A 1 98 ? -0.781 -9.413 7.252 1.00 90.88 98 ILE A N 1
ATOM 756 C CA . ILE A 1 98 ? -1.152 -8.005 7.141 1.00 90.88 98 ILE A CA 1
ATOM 757 C C . ILE A 1 98 ? -2.667 -7.832 7.122 1.00 90.88 98 ILE A C 1
ATOM 759 O O . ILE A 1 98 ? -3.414 -8.583 6.489 1.00 90.88 98 ILE A O 1
ATOM 763 N N . LYS A 1 99 ? -3.135 -6.787 7.802 1.00 92.25 99 LYS A N 1
ATOM 764 C CA . LYS A 1 99 ? -4.521 -6.343 7.697 1.00 92.25 99 LYS A CA 1
ATOM 765 C C . LYS A 1 99 ? -4.639 -5.352 6.541 1.00 92.25 99 LYS A C 1
ATOM 767 O O . LYS A 1 99 ? -3.896 -4.374 6.471 1.00 92.25 99 LYS A O 1
ATOM 772 N N . VAL A 1 100 ? -5.583 -5.616 5.642 1.00 95.31 100 VAL A N 1
ATOM 773 C CA . VAL A 1 100 ? -5.845 -4.794 4.456 1.00 95.31 100 VAL A CA 1
ATOM 774 C C . VAL A 1 100 ? -7.231 -4.182 4.565 1.00 95.31 100 VAL A C 1
ATOM 776 O O . VAL A 1 100 ? -8.182 -4.883 4.913 1.00 95.31 100 VAL A O 1
ATOM 779 N N . PHE A 1 101 ? -7.327 -2.900 4.232 1.00 94.88 101 PHE A N 1
ATOM 780 C CA . PHE A 1 101 ? -8.569 -2.142 4.182 1.00 94.88 101 PHE A CA 1
ATOM 781 C C . PHE A 1 101 ? -8.783 -1.588 2.775 1.00 94.88 101 PHE A C 1
ATOM 783 O O . PHE A 1 101 ? -7.913 -0.920 2.226 1.00 94.88 101 PHE A O 1
ATOM 790 N N . GLU A 1 102 ? -9.935 -1.848 2.177 1.00 92.69 102 GLU A N 1
ATOM 791 C CA . GLU A 1 102 ? -10.349 -1.312 0.886 1.00 92.69 102 GLU A CA 1
ATOM 792 C C . GLU A 1 102 ? -11.008 0.064 1.090 1.00 92.69 102 GLU A C 1
ATOM 794 O O . GLU A 1 102 ? -12.037 0.203 1.760 1.00 92.69 102 GLU A O 1
ATOM 799 N N . LYS A 1 103 ? -10.420 1.114 0.508 1.00 88.38 103 LYS A N 1
ATOM 800 C CA . LYS A 1 103 ? -10.897 2.493 0.675 1.00 88.38 103 LYS A CA 1
ATOM 801 C C . LYS A 1 103 ? -12.281 2.664 0.046 1.00 88.38 103 LYS A C 1
ATOM 803 O O . LYS A 1 103 ? -12.505 2.274 -1.094 1.00 88.38 103 LYS A O 1
ATOM 808 N N . GLY A 1 104 ? -13.207 3.268 0.791 1.00 86.06 104 GLY A N 1
ATOM 809 C CA . GLY A 1 104 ? -14.606 3.436 0.374 1.00 86.06 104 GLY A CA 1
ATOM 810 C C . GLY A 1 104 ? -15.502 2.222 0.646 1.00 86.06 104 GLY A C 1
ATOM 811 O O . GLY A 1 104 ? -16.714 2.329 0.476 1.00 86.06 104 GLY A O 1
ATOM 812 N N . LYS A 1 105 ? -14.931 1.100 1.102 1.00 88.12 105 LYS A N 1
ATOM 813 C CA . LYS A 1 105 ? -15.668 -0.093 1.538 1.00 88.12 105 LYS A CA 1
ATOM 814 C C . LYS A 1 105 ? -15.538 -0.309 3.042 1.00 88.12 105 LYS A C 1
ATOM 816 O O . LYS A 1 105 ? -16.548 -0.489 3.714 1.00 88.12 105 LYS A O 1
ATOM 821 N N . ASP A 1 106 ? -14.313 -0.267 3.558 1.00 91.56 106 ASP A N 1
ATOM 822 C CA . ASP A 1 106 ? -14.048 -0.468 4.980 1.00 91.56 106 ASP A CA 1
ATOM 823 C C . ASP A 1 106 ? -14.163 0.840 5.775 1.00 91.56 106 ASP A C 1
ATOM 825 O O . ASP A 1 106 ? -13.947 1.942 5.258 1.00 91.56 106 ASP A O 1
ATOM 829 N N . ASN A 1 107 ? -14.525 0.718 7.055 1.00 90.44 107 ASN A N 1
ATOM 830 C CA . ASN A 1 107 ? -14.729 1.857 7.941 1.00 90.44 107 ASN A CA 1
ATOM 831 C C . ASN A 1 107 ? -13.384 2.465 8.372 1.00 90.44 107 ASN A C 1
ATOM 833 O O . ASN A 1 107 ? -12.486 1.766 8.838 1.00 90.44 107 ASN A O 1
ATOM 837 N N . ILE A 1 108 ? -13.259 3.791 8.278 1.00 87.06 108 ILE A N 1
ATOM 838 C CA . ILE A 1 108 ? -12.039 4.507 8.677 1.00 87.06 108 ILE A CA 1
ATOM 839 C C . ILE A 1 108 ? -11.703 4.352 10.168 1.00 87.06 108 ILE A C 1
ATOM 841 O O . ILE A 1 108 ? -10.531 4.339 10.532 1.00 87.06 108 ILE A O 1
ATOM 845 N N . GLY A 1 109 ? -12.704 4.194 11.035 1.00 91.12 109 GLY A N 1
ATOM 846 C CA . GLY A 1 109 ? -12.507 3.917 12.456 1.00 91.12 109 GLY A CA 1
ATOM 847 C C . GLY A 1 109 ? -11.749 2.611 12.689 1.00 91.12 109 GLY A C 1
ATOM 848 O O . GLY A 1 109 ? -10.855 2.573 13.532 1.00 91.12 109 GLY A O 1
ATOM 849 N N . ASP A 1 110 ? -12.023 1.579 11.889 1.00 90.31 110 ASP A N 1
ATOM 850 C CA . ASP A 1 110 ? -11.322 0.295 11.975 1.00 90.31 110 ASP A CA 1
ATOM 851 C C . ASP A 1 110 ? -9.876 0.415 11.488 1.00 90.31 110 ASP A C 1
ATOM 853 O O . ASP A 1 110 ? -8.973 -0.131 12.117 1.00 90.31 110 ASP A O 1
ATOM 857 N N . VAL A 1 111 ? -9.642 1.202 10.430 1.00 88.25 111 VAL A N 1
ATOM 858 C CA . VAL A 1 111 ? -8.288 1.534 9.951 1.00 88.25 111 VAL A CA 1
ATOM 859 C C . VAL A 1 111 ? -7.481 2.214 11.058 1.00 88.25 111 VAL A C 1
ATOM 861 O O . VAL A 1 111 ? -6.348 1.827 11.333 1.00 88.25 111 VAL A O 1
ATOM 864 N N . VAL A 1 112 ? -8.069 3.217 11.718 1.00 88.12 112 VAL A N 1
ATOM 865 C CA . VAL A 1 112 ? -7.421 3.954 12.812 1.00 88.12 112 VAL A CA 1
ATOM 866 C C . VAL A 1 112 ? -7.153 3.041 14.008 1.00 88.12 112 VAL A C 1
ATOM 868 O O . VAL A 1 112 ? -6.081 3.114 14.605 1.00 88.12 112 VAL A O 1
ATOM 871 N N . ASN A 1 113 ? -8.097 2.169 14.361 1.00 89.81 113 ASN A N 1
ATOM 872 C CA . ASN A 1 113 ? -7.924 1.220 15.460 1.00 89.81 113 ASN A CA 1
ATOM 873 C C . ASN A 1 113 ? -6.834 0.186 15.170 1.00 89.81 113 ASN A C 1
ATOM 875 O O . ASN A 1 113 ? -6.080 -0.169 16.073 1.00 89.81 113 ASN A O 1
ATOM 879 N N . GLU A 1 114 ? -6.722 -0.274 13.926 1.00 87.44 114 GLU A N 1
ATOM 880 C CA . GLU A 1 114 ? -5.638 -1.161 13.516 1.00 87.44 114 GLU A CA 1
ATOM 881 C C . GLU A 1 114 ? -4.293 -0.443 13.560 1.00 87.44 114 GLU A C 1
ATOM 883 O O . GLU A 1 114 ? -3.345 -0.968 14.132 1.00 87.44 114 GLU A O 1
ATOM 888 N N . LEU A 1 115 ? -4.224 0.783 13.031 1.00 82.88 115 LEU A N 1
ATOM 889 C CA . LEU A 1 115 ? -3.001 1.581 13.032 1.00 82.88 115 LEU A CA 1
ATOM 890 C C . LEU A 1 115 ? -2.466 1.808 14.450 1.00 82.88 115 LEU A C 1
ATOM 892 O O . LEU A 1 115 ? -1.263 1.705 14.664 1.00 82.88 115 LEU A O 1
ATOM 896 N N . LYS A 1 116 ? -3.344 2.038 15.433 1.00 85.50 116 LYS A N 1
ATOM 897 C CA . LYS A 1 116 ? -2.957 2.188 16.847 1.00 85.50 116 LYS A CA 1
ATOM 898 C C . LYS A 1 116 ? -2.194 0.989 17.416 1.00 85.50 116 LYS A C 1
ATOM 900 O O . LYS A 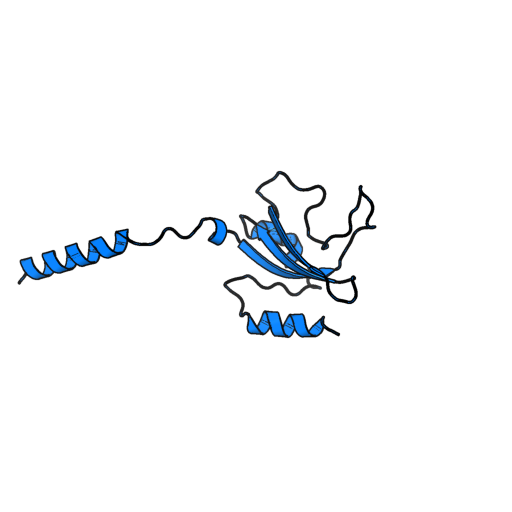1 116 ? -1.486 1.169 18.394 1.00 85.50 116 LYS A O 1
ATOM 905 N N . LYS A 1 117 ? -2.304 -0.210 16.834 1.00 83.25 117 LYS A N 1
ATOM 906 C CA . LYS A 1 117 ? -1.515 -1.381 17.263 1.00 83.25 117 LYS A CA 1
ATOM 907 C C . LYS A 1 117 ? -0.034 -1.273 16.894 1.00 83.25 117 LYS A C 1
ATOM 909 O O . LYS A 1 117 ? 0.780 -1.992 17.461 1.00 83.25 117 LYS A O 1
ATOM 914 N N . TYR A 1 118 ? 0.287 -0.428 15.918 1.00 76.44 118 TYR A N 1
ATOM 915 C CA . TYR A 1 118 ? 1.627 -0.250 15.357 1.00 76.44 118 TYR A CA 1
ATOM 916 C C . TYR A 1 118 ? 2.260 1.092 15.748 1.00 76.44 118 TYR A C 1
ATOM 918 O O . TYR A 1 118 ? 3.385 1.373 15.340 1.00 76.44 118 TYR A O 1
ATOM 926 N N . ILE A 1 119 ? 1.537 1.922 16.505 1.00 70.69 119 ILE A N 1
ATOM 927 C CA . ILE A 1 119 ? 2.061 3.149 17.105 1.00 70.69 119 ILE A CA 1
ATOM 928 C C . ILE A 1 119 ? 2.550 2.775 18.517 1.00 70.69 119 ILE A C 1
ATOM 930 O O . ILE A 1 119 ? 1.767 2.167 19.252 1.00 70.69 119 ILE A O 1
ATOM 934 N N . PRO A 1 120 ? 3.815 3.065 18.872 1.00 61.12 120 PRO A N 1
ATOM 935 C CA . PRO A 1 120 ? 4.355 2.797 20.205 1.00 61.12 120 PRO A CA 1
ATOM 936 C C . PRO A 1 120 ? 3.685 3.621 21.316 1.00 61.12 120 PRO A C 1
ATOM 938 O O . PRO A 1 120 ? 3.168 4.727 21.031 1.00 61.12 120 PRO A O 1
#

pLDDT: mean 86.65, std 11.1, range [51.06, 96.75]

Foldseek 3Di:
DVVVVVVVVVVVVVVVVPPDPDPCQVQWWKKKKKAFWDFPCDPQTRTDGPQQDPPQDPDLQAFNDKDWDAAPVNTMIIMMTIHNDPVNCVVVVPDPVMDMDTPPPDDVVVVVVVVVVVHD

Sequence (120 aa):
MTQRLFACLLVLSSCICAQHRVDSQNLYQRIICVVPMVGSGTPSDPKRPQYAPWPPSRSRAGIIAFSHQVSDDGQHALVEFIALDRSAFQAIFNDKSIKVFEKGKDNIGDVVNELKKYIP

Radius of gyration: 21.4 Å; chains: 1; bounding box: 75×34×40 Å

Secondary structure (DSSP, 8-state):
-HHHHHHHHHHHHHHHTT-----GGGTSEEEEEEEEEES-SBTTB--EETTS-SSPP--TTSEEEEEEEE-TTSSEEEEEEEESS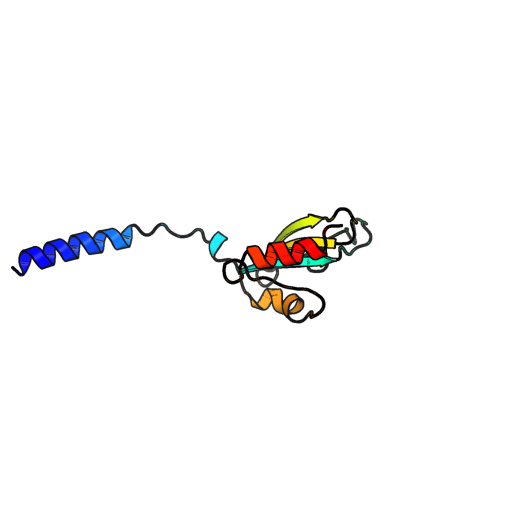GGGGHHHHH-SSS-EEETTTS-HHHHHHHHTTS--